Protein AF-A0A251YBD2-F1 (afdb_monomer_lite)

Secondary structure (DSSP, 8-state):
---------------------------------S----S--SSPPPBTTEEEETTEEEE-STTS---EEEEEE-SSTTSPPEEEEEEEEE-TTSSEEEEEEESSHHHHHHHHHHTHHHHHHHHTTSBP-TTSPPPHHHHHHTS-----------

Organism: NCBI:txid28447

Foldseek 3Di:
DPPDPDDDDDDDDDDDDDDDDDDPPDPVPPPPPVPPLVPPPPPDDDDQQFPDASSKTFGHDDLDDTLWIWHWDDPDPPGQIKIWTFAAAADPVRHTHTDDIGRDPVVNNVVSVVCRVVSVVVNVVHHHDPSDDPRVVVVVVPPPPPDPDDDDDD

pLDDT: mean 70.45, std 26.01, range [27.22, 97.88]

Sequence (154 aa):
MRARTLGSTRPGVDAGAGSGSDDPEGTRMWSKQSGDATGAISPVPEHPHAHPVRGAWLVRVGDGPALGWVLRHRDDLAAPFTFEVYACGLGSDGLRVWVQRRESLNAAVAWVMQHDAELLAFGRRLRTDPAQPADRADADAAAPEAGDGGVGPG

Structure (mmCIF, N/CA/C/O backbone):
data_AF-A0A251YBD2-F1
#
_entry.id   AF-A0A251YBD2-F1
#
loop_
_atom_site.group_PDB
_atom_site.id
_atom_site.type_symbol
_atom_site.label_atom_id
_atom_site.label_alt_id
_atom_site.label_comp_id
_atom_site.label_asym_id
_atom_site.label_entity_id
_atom_site.label_seq_id
_atom_site.pdbx_PDB_ins_code
_atom_site.Cartn_x
_atom_site.Cartn_y
_atom_site.Cartn_z
_atom_site.occupancy
_atom_site.B_iso_or_equiv
_atom_site.auth_seq_id
_atom_site.auth_comp_id
_atom_site.auth_asym_id
_atom_site.auth_atom_id
_atom_site.pdbx_PDB_model_num
ATOM 1 N N . MET A 1 1 ? -4.698 15.035 -1.505 1.00 41.19 1 MET A N 1
ATOM 2 C CA . MET A 1 1 ? -5.126 13.838 -2.272 1.00 41.19 1 MET A CA 1
ATOM 3 C C . MET A 1 1 ? -6.436 14.023 -3.043 1.00 41.19 1 MET A C 1
ATOM 5 O O . MET A 1 1 ? -7.480 14.208 -2.429 1.00 41.19 1 MET A O 1
ATOM 9 N N . ARG A 1 2 ? -6.432 13.899 -4.380 1.00 28.03 2 ARG A N 1
ATOM 10 C CA . ARG A 1 2 ? -7.647 13.505 -5.118 1.00 28.03 2 ARG A CA 1
ATOM 11 C C . ARG A 1 2 ? -7.580 11.998 -5.330 1.00 28.03 2 ARG A C 1
ATOM 13 O O . ARG A 1 2 ? -6.858 11.550 -6.215 1.00 28.03 2 ARG A O 1
ATOM 20 N N . ALA A 1 3 ? -8.312 11.235 -4.517 1.00 34.88 3 ALA A N 1
ATOM 21 C CA . ALA A 1 3 ? -8.639 9.860 -4.870 1.00 34.88 3 ALA A CA 1
ATOM 22 C C . ALA A 1 3 ? -9.404 9.933 -6.192 1.00 34.88 3 ALA A C 1
ATOM 24 O O . ALA A 1 3 ? -10.490 10.509 -6.274 1.00 34.88 3 ALA A O 1
ATOM 25 N N . ARG A 1 4 ? -8.773 9.475 -7.267 1.00 30.56 4 ARG A N 1
ATOM 26 C CA . ARG A 1 4 ? -9.418 9.456 -8.566 1.00 30.56 4 ARG A CA 1
ATOM 27 C C . ARG A 1 4 ? -10.404 8.288 -8.570 1.00 30.56 4 ARG A C 1
ATOM 29 O O . ARG A 1 4 ? -10.007 7.154 -8.804 1.00 30.56 4 ARG A O 1
ATOM 36 N N . THR A 1 5 ? -11.692 8.575 -8.407 1.00 40.25 5 THR A N 1
ATOM 37 C CA . THR A 1 5 ? -12.738 7.786 -9.071 1.00 40.25 5 THR A CA 1
ATOM 38 C C . THR A 1 5 ? -12.652 8.143 -10.557 1.00 40.25 5 THR A C 1
ATOM 40 O O . THR A 1 5 ? -13.330 9.046 -11.039 1.00 40.25 5 THR A O 1
ATOM 43 N N . LEU A 1 6 ? -11.686 7.568 -11.275 1.00 35.50 6 LEU A N 1
ATOM 44 C CA . LEU A 1 6 ? -11.485 7.889 -12.687 1.00 35.50 6 LEU A CA 1
ATOM 45 C C . LEU A 1 6 ? -12.492 7.144 -13.542 1.00 35.50 6 LEU A C 1
ATOM 47 O O . LEU A 1 6 ? -12.254 6.025 -13.991 1.00 35.50 6 LEU A O 1
ATOM 51 N N . GLY A 1 7 ? -13.582 7.852 -13.822 1.00 27.92 7 GLY A N 1
ATOM 52 C CA . GLY A 1 7 ? -14.220 7.786 -15.122 1.00 27.92 7 GLY A CA 1
ATOM 53 C C . GLY A 1 7 ? -13.167 7.888 -16.227 1.00 27.92 7 GLY A C 1
ATOM 54 O O . GLY A 1 7 ? -12.277 8.740 -16.215 1.00 27.92 7 GLY A O 1
ATOM 55 N N . SER A 1 8 ? -13.274 6.925 -17.126 1.00 43.66 8 SER A N 1
ATOM 56 C CA . SER A 1 8 ? -12.452 6.666 -18.293 1.00 43.66 8 SER A CA 1
ATOM 57 C C . SER A 1 8 ? -12.191 7.913 -19.141 1.00 43.66 8 SER A C 1
ATOM 59 O O . SER A 1 8 ? -13.128 8.517 -19.653 1.00 43.66 8 SER A O 1
ATOM 61 N N . THR A 1 9 ? -10.922 8.262 -19.359 1.00 32.62 9 THR A N 1
ATOM 62 C CA . THR A 1 9 ? -10.465 8.776 -20.662 1.00 32.62 9 THR A CA 1
ATOM 63 C C . THR A 1 9 ? -8.955 8.560 -20.776 1.00 32.62 9 THR A C 1
ATOM 65 O O . THR A 1 9 ? -8.160 9.252 -20.140 1.00 32.62 9 THR A O 1
ATOM 68 N N . ARG A 1 10 ? -8.549 7.557 -21.561 1.00 36.50 10 ARG A N 1
ATOM 69 C CA . ARG A 1 10 ? -7.190 7.461 -22.109 1.00 36.50 10 ARG A CA 1
ATOM 70 C C . ARG A 1 10 ? -7.196 8.120 -23.495 1.00 36.50 10 ARG A C 1
ATOM 72 O O . ARG A 1 10 ? -8.171 7.930 -24.219 1.00 36.50 10 ARG A O 1
ATOM 79 N N . PRO A 1 11 ? -6.159 8.881 -23.870 1.00 32.50 11 PRO A N 1
ATOM 80 C CA . PRO A 1 11 ? -6.059 9.445 -25.205 1.00 32.50 11 PRO A CA 1
ATOM 81 C C . PRO A 1 11 ? -5.597 8.389 -26.216 1.00 32.50 11 PRO A C 1
ATOM 83 O O . PRO A 1 11 ? -4.652 7.649 -25.952 1.00 32.50 11 PRO A O 1
ATOM 86 N N . GLY A 1 12 ? -6.265 8.389 -27.370 1.00 34.16 12 GLY A N 1
ATOM 87 C CA . GLY A 1 12 ? -5.674 8.119 -28.680 1.00 34.16 12 GLY A CA 1
ATOM 88 C C . GLY A 1 12 ? -5.090 6.731 -28.906 1.00 34.16 12 GLY A C 1
ATOM 89 O O . GLY A 1 12 ? -3.880 6.543 -28.848 1.00 34.16 12 GLY A O 1
ATOM 90 N N . VAL A 1 13 ? -5.944 5.796 -29.302 1.00 37.22 13 VAL A N 1
ATOM 91 C CA . VAL A 1 13 ? -5.572 4.813 -30.321 1.00 37.22 13 VAL A CA 1
ATOM 92 C C . VAL A 1 13 ? -6.702 4.812 -31.338 1.00 37.22 13 VAL A C 1
ATOM 94 O O . VAL A 1 13 ? -7.802 4.337 -31.062 1.00 37.22 13 VAL A O 1
ATOM 97 N N . ASP A 1 14 ? -6.441 5.448 -32.478 1.00 33.75 14 ASP A N 1
ATOM 98 C CA . ASP A 1 14 ? -7.265 5.342 -33.672 1.00 33.75 14 ASP A CA 1
ATOM 99 C C . ASP A 1 14 ? -7.481 3.862 -33.998 1.00 33.75 14 ASP A C 1
ATOM 101 O O . ASP A 1 14 ? -6.536 3.122 -34.274 1.00 33.75 14 ASP A O 1
ATOM 105 N N . ALA A 1 15 ? -8.739 3.433 -33.958 1.00 32.38 15 ALA A N 1
ATOM 106 C CA . ALA A 1 15 ? -9.175 2.172 -34.522 1.00 32.38 15 ALA A CA 1
ATOM 107 C C . ALA A 1 15 ? -10.222 2.484 -35.586 1.00 32.38 15 ALA A C 1
ATOM 109 O O . ALA A 1 15 ? -11.257 3.099 -35.319 1.00 32.38 15 ALA A O 1
ATOM 110 N N . GLY A 1 16 ? -9.886 2.084 -36.810 1.00 27.22 16 GLY A N 1
ATOM 111 C CA . GLY A 1 16 ? -10.754 2.142 -37.966 1.00 27.22 16 GLY A CA 1
ATOM 112 C C . GLY A 1 16 ? -12.063 1.379 -37.769 1.00 27.22 16 GLY A C 1
ATOM 113 O O . GLY A 1 16 ? -12.226 0.546 -36.880 1.00 27.22 16 GLY A O 1
ATOM 114 N N . ALA A 1 17 ? -12.988 1.731 -38.652 1.00 33.47 17 ALA A N 1
ATOM 115 C CA . ALA A 1 17 ? -14.368 1.297 -38.729 1.00 33.47 17 ALA A CA 1
ATOM 116 C C . ALA A 1 17 ? -14.595 -0.220 -38.607 1.00 33.47 17 ALA A C 1
ATOM 118 O O . ALA A 1 17 ? -13.892 -1.028 -39.210 1.00 33.47 17 ALA A O 1
ATOM 119 N N . GLY A 1 18 ? -15.688 -0.572 -37.929 1.00 29.05 18 GLY A N 1
ATOM 120 C CA . GLY A 1 18 ? -16.286 -1.903 -37.958 1.00 29.05 18 GLY A CA 1
ATOM 121 C C . GLY A 1 18 ? -17.524 -1.969 -37.068 1.00 29.05 18 GLY A C 1
ATOM 122 O O . GLY A 1 18 ? -17.410 -2.191 -35.870 1.00 29.05 18 GLY A O 1
ATOM 123 N N . SER A 1 19 ? -18.696 -1.722 -37.657 1.00 36.34 19 SER A N 1
ATOM 124 C CA . SER A 1 19 ? -20.016 -1.913 -37.035 1.00 36.34 19 SER A CA 1
ATOM 125 C C . SER A 1 19 ? -20.335 -3.399 -36.838 1.00 36.34 19 SER A C 1
ATOM 127 O O . SER A 1 19 ? -19.998 -4.206 -37.702 1.00 36.34 19 SER A O 1
ATOM 129 N N . GLY A 1 20 ? -21.070 -3.743 -35.778 1.00 27.67 20 GLY A N 1
ATOM 130 C CA . GLY A 1 20 ? -21.693 -5.061 -35.619 1.00 27.67 20 GLY A CA 1
ATOM 131 C C . GLY A 1 20 ? -22.324 -5.249 -34.240 1.00 27.67 20 GLY A C 1
ATOM 132 O O . GLY A 1 20 ? -21.620 -5.195 -33.243 1.00 27.67 20 GLY A O 1
ATOM 133 N N . SER A 1 21 ? -23.645 -5.404 -34.220 1.00 30.98 21 SER A N 1
ATOM 134 C CA . SER A 1 21 ? -24.574 -5.355 -33.085 1.00 30.98 21 SER A CA 1
ATOM 135 C C . SER A 1 21 ? -24.565 -6.550 -32.111 1.00 30.98 21 SER A C 1
ATOM 137 O O . SER A 1 21 ? -24.059 -7.616 -32.442 1.00 30.98 21 SER A O 1
ATOM 139 N N . ASP A 1 22 ? -25.277 -6.327 -30.992 1.00 31.45 22 ASP A N 1
ATOM 140 C CA . ASP A 1 22 ? -26.040 -7.273 -30.146 1.00 31.45 22 ASP A CA 1
ATOM 141 C C . ASP A 1 22 ? -25.297 -8.300 -29.268 1.00 31.45 22 ASP A C 1
ATOM 143 O O . ASP A 1 22 ? -24.846 -9.328 -29.756 1.00 31.45 22 ASP A O 1
ATOM 147 N N . ASP A 1 23 ? -25.209 -8.004 -27.957 1.00 34.06 23 ASP A N 1
ATOM 148 C CA . ASP A 1 23 ? -25.813 -8.768 -26.833 1.00 34.06 23 ASP A CA 1
ATOM 149 C C . ASP A 1 23 ? -25.379 -8.134 -25.479 1.00 34.06 23 ASP A C 1
ATOM 151 O O . ASP A 1 23 ? -24.175 -8.046 -25.216 1.00 34.06 23 ASP A O 1
ATOM 155 N N . PRO A 1 24 ? -26.270 -7.672 -24.572 1.00 35.53 24 PRO A N 1
ATOM 156 C CA . PRO A 1 24 ? -25.893 -7.317 -23.203 1.00 35.53 24 PRO A CA 1
ATOM 157 C C . PRO A 1 24 ? -25.913 -8.561 -22.298 1.00 35.53 24 PRO A C 1
ATOM 159 O O . PRO A 1 24 ? -26.509 -8.557 -21.218 1.00 35.53 24 PRO A O 1
ATOM 162 N N . GLU A 1 25 ? -25.262 -9.641 -22.728 1.00 30.34 25 GLU A N 1
ATOM 163 C CA . GLU A 1 25 ? -25.033 -10.801 -21.880 1.00 30.34 25 GLU A CA 1
ATOM 164 C C . GLU A 1 25 ? -23.875 -10.489 -20.929 1.00 30.34 25 GLU A C 1
ATOM 166 O O . GLU A 1 25 ? -22.736 -10.274 -21.341 1.00 30.34 25 GLU A O 1
ATOM 171 N N . GLY A 1 26 ? -24.212 -10.416 -19.639 1.00 34.31 26 GLY A N 1
ATOM 172 C CA . GLY A 1 26 ? -23.326 -10.637 -18.504 1.00 34.31 26 GLY A CA 1
ATOM 173 C C . GLY A 1 26 ? -21.845 -10.402 -18.771 1.00 34.31 26 GLY A C 1
ATOM 174 O O . GLY A 1 26 ? -21.073 -11.362 -18.806 1.00 34.31 26 GLY A O 1
ATOM 175 N N . THR A 1 27 ? -21.426 -9.129 -18.859 1.00 35.06 27 THR A N 1
ATOM 176 C CA . THR A 1 27 ? -20.034 -8.772 -18.573 1.00 35.06 27 THR A CA 1
ATOM 177 C C . THR A 1 27 ? -19.776 -9.326 -17.194 1.00 35.06 27 THR A C 1
ATOM 179 O O . THR A 1 27 ? -20.240 -8.775 -16.195 1.00 35.06 27 THR A O 1
ATOM 182 N N . ARG A 1 28 ? -19.108 -10.478 -17.194 1.00 36.12 28 ARG A N 1
ATOM 183 C CA . ARG A 1 28 ? -18.552 -11.220 -16.081 1.00 36.12 28 ARG A CA 1
ATOM 184 C C . ARG A 1 28 ? -17.678 -10.213 -15.358 1.00 36.12 28 ARG A C 1
ATOM 186 O O . ARG A 1 28 ? -16.496 -10.069 -15.663 1.00 36.12 28 ARG A O 1
ATOM 193 N N . MET A 1 29 ? -18.339 -9.407 -14.521 1.00 30.06 29 MET A N 1
ATOM 194 C CA . MET A 1 29 ? -17.753 -8.336 -13.745 1.00 30.06 29 MET A CA 1
ATOM 195 C C . MET A 1 29 ? -16.618 -9.017 -13.051 1.00 30.06 29 MET A C 1
ATOM 197 O O . MET A 1 29 ? -16.826 -10.011 -12.352 1.00 30.06 29 MET A O 1
ATOM 201 N N . TRP A 1 30 ? -15.423 -8.577 -13.408 1.00 32.44 30 TRP A N 1
ATOM 202 C CA . TRP A 1 30 ? -14.216 -9.227 -13.005 1.00 32.44 30 TRP A CA 1
ATOM 203 C C . TRP A 1 30 ? -14.123 -9.044 -11.475 1.00 32.44 30 TRP A C 1
ATOM 205 O O . TRP A 1 30 ? -13.524 -8.105 -10.961 1.00 32.44 30 TRP A O 1
ATOM 215 N N . SER A 1 31 ? -14.743 -9.971 -10.746 1.00 40.09 31 SER A N 1
ATOM 216 C CA . SER A 1 31 ? -14.315 -10.481 -9.459 1.00 40.09 31 SER A CA 1
ATOM 217 C C . SER A 1 31 ? -12.965 -11.156 -9.703 1.00 40.09 31 SER A C 1
ATOM 219 O O . SER A 1 31 ? -12.869 -12.361 -9.889 1.00 40.09 31 SER A O 1
ATOM 221 N N . LYS A 1 32 ? -11.896 -10.357 -9.769 1.00 38.16 32 LYS A N 1
ATOM 222 C CA . LYS A 1 32 ? -10.528 -10.754 -9.390 1.00 38.16 32 LYS A CA 1
ATOM 223 C C . LYS A 1 32 ? -10.639 -10.312 -7.945 1.00 38.16 32 LYS A C 1
ATOM 225 O O . LYS A 1 32 ? -10.349 -9.171 -7.625 1.00 38.16 32 LYS A O 1
ATOM 230 N N . GLN A 1 33 ? -11.290 -11.088 -7.078 1.00 33.78 33 GLN A N 1
ATOM 231 C CA . GLN A 1 33 ? -10.575 -12.177 -6.423 1.00 33.78 33 GLN A CA 1
ATOM 232 C C . GLN A 1 33 ? -9.144 -11.695 -6.269 1.00 33.78 33 GLN A C 1
ATOM 234 O O . GLN A 1 33 ? -8.359 -11.879 -7.195 1.00 33.78 33 GLN A O 1
ATOM 239 N N . SER A 1 34 ? -8.928 -10.903 -5.212 1.00 41.16 34 SER A N 1
ATOM 240 C CA . SER A 1 34 ? -7.640 -10.446 -4.703 1.00 41.16 34 SER A CA 1
ATOM 241 C C . SER A 1 34 ? -6.591 -11.454 -5.136 1.00 41.16 34 SER A C 1
ATOM 243 O O . SER A 1 34 ? -6.547 -12.550 -4.583 1.00 41.16 34 SER A O 1
ATOM 245 N N . GLY A 1 35 ? -5.936 -11.161 -6.262 1.00 35.88 35 GLY A N 1
ATOM 246 C CA . GLY A 1 35 ? -5.306 -12.184 -7.080 1.00 35.88 35 GLY A CA 1
ATOM 247 C C . GLY A 1 35 ? -4.129 -12.726 -6.315 1.00 35.88 35 GLY A C 1
ATOM 248 O O . GLY A 1 35 ? -3.095 -12.077 -6.287 1.00 35.88 35 GLY A O 1
ATOM 249 N N . ASP A 1 36 ? -4.355 -13.850 -5.645 1.00 40.28 36 ASP A N 1
ATOM 250 C CA . ASP A 1 36 ? -3.379 -14.835 -5.224 1.00 40.28 36 ASP A CA 1
ATOM 251 C C . ASP A 1 36 ? -1.974 -14.246 -5.005 1.00 40.28 36 ASP A C 1
ATOM 253 O O . ASP A 1 36 ? -1.037 -14.475 -5.769 1.00 40.28 36 ASP A O 1
ATOM 257 N N . ALA A 1 37 ? -1.801 -13.485 -3.920 1.00 42.97 37 ALA A N 1
ATOM 258 C CA . ALA A 1 37 ? -0.476 -13.114 -3.420 1.00 42.97 37 ALA A CA 1
ATOM 259 C C . ALA A 1 37 ? 0.251 -14.335 -2.800 1.00 42.97 37 ALA A C 1
ATOM 261 O O . ALA A 1 37 ? 1.032 -14.197 -1.864 1.00 42.97 37 ALA A O 1
ATOM 262 N N . THR A 1 38 ? 0.009 -15.543 -3.327 1.00 40.91 38 THR A N 1
ATOM 263 C CA . THR A 1 38 ? 0.692 -16.803 -2.984 1.00 40.91 38 THR A CA 1
ATOM 264 C C . THR A 1 38 ? 2.018 -16.936 -3.742 1.00 40.91 38 THR A C 1
ATOM 266 O O . THR A 1 38 ? 2.648 -17.988 -3.776 1.00 40.91 38 THR A O 1
ATOM 269 N N . GLY A 1 39 ? 2.506 -15.856 -4.350 1.00 44.56 39 GLY A N 1
ATOM 270 C CA . GLY A 1 39 ? 3.901 -15.769 -4.747 1.00 44.56 39 GLY A CA 1
ATOM 271 C C . GLY A 1 39 ? 4.738 -15.446 -3.521 1.00 44.56 39 GLY A C 1
ATOM 272 O O . GLY A 1 39 ? 4.854 -14.273 -3.170 1.00 44.56 39 GLY A O 1
ATOM 273 N N . ALA A 1 40 ? 5.322 -16.460 -2.876 1.00 50.06 40 ALA A N 1
ATOM 274 C CA . ALA A 1 40 ? 6.376 -16.259 -1.886 1.00 50.06 40 ALA A CA 1
ATOM 275 C C . ALA A 1 40 ? 7.364 -15.213 -2.425 1.00 50.06 40 ALA A C 1
ATOM 277 O O . ALA A 1 40 ? 7.993 -15.402 -3.470 1.00 50.06 40 ALA A O 1
ATOM 278 N N . ILE A 1 41 ? 7.440 -14.060 -1.761 1.00 53.97 41 ILE A N 1
ATOM 279 C CA . ILE A 1 41 ? 8.345 -12.999 -2.173 1.00 53.97 41 ILE A CA 1
ATOM 280 C C . ILE A 1 41 ? 9.741 -13.470 -1.760 1.00 53.97 41 ILE A C 1
ATOM 282 O O . ILE A 1 41 ? 10.128 -13.307 -0.613 1.00 53.97 41 ILE A O 1
ATOM 286 N N . SER A 1 42 ? 10.489 -14.124 -2.643 1.00 52.69 42 SER A N 1
ATOM 287 C CA . SER A 1 42 ? 11.861 -14.543 -2.339 1.00 52.69 42 SER A CA 1
ATOM 288 C C . SER A 1 42 ? 12.848 -14.041 -3.400 1.00 52.69 42 SER A C 1
ATOM 290 O O . SER A 1 42 ? 12.593 -14.243 -4.590 1.00 52.69 42 SER A O 1
ATOM 292 N N . PRO A 1 43 ? 13.961 -13.395 -2.987 1.00 63.12 43 PRO A N 1
ATOM 293 C CA . PRO A 1 43 ? 14.215 -12.876 -1.632 1.00 63.12 43 PRO A CA 1
ATOM 294 C C . PRO A 1 43 ? 13.274 -11.700 -1.290 1.00 63.12 43 PRO A C 1
ATOM 296 O O . PRO A 1 43 ? 12.968 -10.880 -2.157 1.00 63.12 43 PRO A O 1
ATOM 299 N N . VAL A 1 44 ? 12.794 -11.635 -0.039 1.00 61.78 44 VAL A N 1
ATOM 300 C CA . VAL A 1 44 ? 12.031 -10.485 0.484 1.00 61.78 44 VAL A CA 1
ATOM 301 C C . VAL A 1 44 ? 13.009 -9.314 0.594 1.00 61.78 44 VAL A C 1
ATOM 303 O O . VAL A 1 44 ? 13.987 -9.438 1.327 1.00 61.78 44 VAL A O 1
ATOM 306 N N . PRO A 1 45 ? 12.797 -8.179 -0.090 1.00 70.50 45 PRO A N 1
ATOM 307 C CA . PRO A 1 45 ? 13.586 -6.990 0.185 1.00 70.50 45 PRO A CA 1
ATOM 308 C C . PRO A 1 45 ? 13.291 -6.498 1.608 1.00 70.50 45 PRO A C 1
ATOM 310 O O . PRO A 1 45 ? 12.130 -6.267 1.960 1.00 70.50 45 PRO A O 1
ATOM 313 N N . GLU A 1 46 ? 14.337 -6.363 2.419 1.00 77.06 46 GLU A N 1
ATOM 314 C CA . GLU A 1 46 ? 14.255 -5.807 3.769 1.00 77.06 46 GLU A CA 1
ATOM 315 C C . GLU A 1 46 ? 14.271 -4.275 3.707 1.00 77.06 46 GLU A C 1
ATOM 317 O O . GLU A 1 46 ? 15.032 -3.673 2.947 1.00 77.06 46 GLU A O 1
ATOM 322 N N . HIS A 1 47 ? 13.414 -3.627 4.497 1.00 83.69 47 HIS A N 1
ATOM 323 C CA . HIS A 1 47 ? 13.369 -2.172 4.605 1.00 83.69 47 HIS A CA 1
ATOM 324 C C . HIS A 1 47 ? 12.932 -1.773 6.025 1.00 83.69 47 HIS A C 1
ATOM 326 O O . HIS A 1 47 ? 11.948 -2.326 6.516 1.00 83.69 47 HIS A O 1
ATOM 332 N N . PRO A 1 48 ? 13.577 -0.786 6.681 1.00 89.25 48 PRO A N 1
ATOM 333 C CA . PRO A 1 48 ? 13.334 -0.457 8.095 1.00 89.25 48 PRO A CA 1
ATOM 334 C C . PRO A 1 48 ? 11.885 -0.058 8.418 1.00 89.25 48 PRO A C 1
ATOM 336 O O . PRO A 1 48 ? 11.434 -0.200 9.550 1.00 89.25 48 PRO A O 1
ATOM 339 N N . HIS A 1 49 ? 11.152 0.445 7.425 1.00 93.69 49 HIS A N 1
ATOM 340 C CA . HIS A 1 49 ? 9.743 0.829 7.565 1.00 93.69 49 HIS A CA 1
ATOM 341 C C . HIS A 1 49 ? 8.755 -0.120 6.885 1.00 93.69 49 HIS A C 1
ATOM 343 O O . HIS A 1 49 ? 7.562 0.147 6.946 1.00 93.69 49 HIS A O 1
ATOM 349 N N . ALA A 1 50 ? 9.208 -1.173 6.198 1.00 94.12 50 ALA A N 1
ATOM 350 C CA . ALA A 1 50 ? 8.325 -2.068 5.450 1.00 94.12 50 ALA A CA 1
ATOM 351 C C . ALA A 1 50 ? 8.390 -3.477 6.044 1.00 94.12 50 ALA A C 1
ATOM 353 O O . ALA A 1 50 ? 9.328 -4.234 5.804 1.00 94.12 50 ALA A O 1
ATOM 354 N N . HIS A 1 51 ? 7.365 -3.823 6.815 1.00 91.62 51 HIS A N 1
ATOM 355 C CA . HIS A 1 51 ? 7.297 -5.062 7.580 1.00 91.62 51 HIS A CA 1
ATOM 356 C C . HIS A 1 51 ? 6.594 -6.138 6.751 1.00 91.62 51 HIS A C 1
ATOM 358 O O . HIS A 1 51 ? 5.431 -5.941 6.387 1.00 91.62 51 HIS A O 1
ATOM 364 N N . PRO A 1 52 ? 7.248 -7.260 6.409 1.00 89.62 52 PRO A N 1
ATOM 365 C CA . PRO A 1 52 ? 6.627 -8.296 5.597 1.00 89.62 52 PRO A CA 1
ATOM 366 C C . PRO A 1 52 ? 5.484 -8.986 6.355 1.00 89.62 52 PRO A C 1
ATOM 368 O O . PRO A 1 52 ? 5.661 -9.509 7.452 1.00 89.62 52 PRO A O 1
ATOM 371 N N . VAL A 1 53 ? 4.301 -9.020 5.744 1.00 88.06 53 VAL A N 1
ATOM 372 C CA . VAL A 1 53 ? 3.085 -9.646 6.274 1.00 88.06 53 VAL A CA 1
ATOM 373 C C . VAL A 1 53 ? 2.404 -10.407 5.137 1.00 88.06 53 VAL A C 1
ATOM 375 O O . VAL A 1 53 ? 1.846 -9.802 4.225 1.00 88.06 53 VAL A O 1
ATOM 378 N N . ARG A 1 54 ? 2.451 -11.747 5.190 1.00 82.44 54 ARG A N 1
ATOM 379 C CA . ARG A 1 54 ? 1.730 -12.667 4.281 1.00 82.44 54 ARG A CA 1
ATOM 380 C C . ARG A 1 54 ? 1.808 -12.283 2.786 1.00 82.44 54 ARG A C 1
ATOM 382 O O . ARG A 1 54 ? 0.783 -12.164 2.128 1.00 82.44 54 ARG A O 1
ATOM 389 N N . GLY A 1 55 ? 3.012 -12.073 2.248 1.00 84.69 55 GLY A N 1
ATOM 390 C CA . GLY A 1 55 ? 3.184 -11.766 0.816 1.00 84.69 55 GLY A CA 1
ATOM 391 C C . GLY A 1 55 ? 2.995 -10.289 0.434 1.00 84.69 55 GLY A C 1
ATOM 392 O O . GLY A 1 55 ? 2.992 -9.957 -0.748 1.00 84.69 55 GLY A O 1
ATOM 393 N N . ALA A 1 56 ? 2.876 -9.394 1.415 1.00 90.25 56 ALA A N 1
ATOM 394 C CA . ALA A 1 56 ? 2.870 -7.942 1.243 1.00 90.25 56 ALA A CA 1
ATOM 395 C C . ALA A 1 56 ? 3.793 -7.277 2.275 1.00 90.25 56 ALA A C 1
ATOM 397 O O . ALA A 1 56 ? 4.311 -7.948 3.168 1.00 90.25 56 ALA A O 1
ATOM 398 N N . TRP A 1 57 ? 3.965 -5.958 2.189 1.00 94.19 57 TRP A N 1
ATOM 399 C CA . TRP A 1 57 ? 4.591 -5.164 3.248 1.00 94.19 57 TRP A CA 1
ATOM 400 C C . TRP A 1 57 ? 3.579 -4.224 3.886 1.00 94.19 57 TRP A C 1
ATOM 402 O O . TRP A 1 57 ? 2.882 -3.491 3.187 1.00 94.19 57 TRP A O 1
ATOM 412 N N . LEU A 1 58 ? 3.538 -4.212 5.212 1.00 94.25 58 LEU A N 1
ATOM 413 C CA . LEU A 1 58 ? 2.884 -3.172 5.991 1.00 94.25 58 LEU A CA 1
ATOM 414 C C . LEU A 1 58 ? 3.897 -2.060 6.264 1.00 94.25 58 LEU A C 1
ATOM 416 O O . LEU A 1 58 ? 4.958 -2.318 6.833 1.00 94.25 58 LEU A O 1
ATOM 420 N N . VAL A 1 59 ? 3.584 -0.829 5.874 1.00 95.56 59 VAL A N 1
ATOM 421 C CA . VAL A 1 59 ? 4.467 0.316 6.105 1.00 95.56 59 VAL A CA 1
ATOM 422 C C . VAL A 1 59 ? 4.155 0.953 7.455 1.00 95.56 59 VAL A C 1
ATOM 424 O O . VAL A 1 59 ? 3.020 1.360 7.703 1.00 95.56 59 VAL A O 1
ATOM 427 N N . ARG A 1 60 ? 5.165 1.037 8.325 1.00 94.44 60 ARG A N 1
ATOM 428 C CA . ARG A 1 60 ? 5.070 1.583 9.687 1.00 94.44 60 ARG A CA 1
ATOM 429 C C . ARG A 1 60 ? 6.416 2.155 10.135 1.00 94.44 60 ARG A C 1
ATOM 431 O O . ARG A 1 60 ? 7.464 1.567 9.862 1.00 94.44 60 ARG A O 1
ATOM 438 N N . VAL A 1 61 ? 6.382 3.263 10.873 1.00 90.62 61 VAL A N 1
ATOM 439 C CA . VAL A 1 61 ? 7.564 3.883 11.493 1.00 90.62 61 VAL A CA 1
ATOM 440 C C . VAL A 1 61 ? 7.598 3.544 12.977 1.00 90.62 61 VAL A C 1
ATOM 442 O O . VAL A 1 61 ? 6.692 3.938 13.709 1.00 90.62 61 VAL A O 1
ATOM 445 N N . GLY A 1 62 ? 8.642 2.834 13.416 1.00 87.69 62 GLY A N 1
ATOM 446 C CA . GLY A 1 62 ? 8.739 2.353 14.798 1.00 87.69 62 GLY A CA 1
ATOM 447 C C . GLY A 1 62 ? 7.464 1.617 15.219 1.00 87.69 62 GLY A C 1
ATOM 448 O O . GLY A 1 62 ? 6.916 0.833 14.442 1.00 87.69 62 GLY A O 1
ATOM 449 N N . ASP A 1 63 ? 6.960 1.951 16.405 1.00 84.31 63 ASP A N 1
ATOM 450 C CA . ASP A 1 63 ? 5.703 1.423 16.954 1.00 84.31 63 ASP A CA 1
ATOM 451 C C . ASP A 1 63 ? 4.466 2.278 16.610 1.00 84.31 63 ASP A C 1
ATOM 453 O O . ASP A 1 63 ? 3.380 2.050 17.143 1.00 84.31 63 ASP A O 1
ATOM 457 N N . GLY A 1 64 ? 4.605 3.265 15.714 1.00 88.25 64 GLY A N 1
ATOM 458 C CA . GLY A 1 64 ? 3.510 4.137 15.277 1.00 88.25 64 GLY A CA 1
ATOM 459 C C . GLY A 1 64 ? 2.418 3.401 14.490 1.00 88.25 64 GLY A C 1
ATOM 460 O O . GLY A 1 64 ? 2.552 2.207 14.228 1.00 88.25 64 GLY A O 1
ATOM 461 N N . PRO A 1 65 ? 1.332 4.080 14.083 1.00 91.06 65 PRO A N 1
ATOM 462 C CA . PRO A 1 65 ? 0.247 3.446 13.339 1.00 91.06 65 PRO A CA 1
ATOM 463 C C . PRO A 1 65 ? 0.700 2.958 11.960 1.00 91.06 65 PRO A C 1
ATOM 465 O O . PRO A 1 65 ? 1.628 3.502 11.353 1.00 91.06 65 PRO A O 1
ATOM 468 N N . ALA A 1 66 ? 0.011 1.949 11.431 1.00 93.31 66 ALA A N 1
ATOM 469 C CA . ALA A 1 66 ? 0.204 1.545 10.042 1.00 93.31 66 ALA A CA 1
ATOM 470 C C . ALA A 1 66 ? -0.182 2.677 9.071 1.00 93.31 66 ALA A C 1
ATOM 472 O O . ALA A 1 66 ? -1.287 3.219 9.130 1.00 93.31 66 ALA A O 1
ATOM 473 N N . LEU A 1 67 ? 0.715 2.990 8.135 1.00 95.38 67 LEU A N 1
ATOM 474 C CA . LEU A 1 67 ? 0.540 4.071 7.159 1.00 95.38 67 LEU A CA 1
ATOM 475 C C . LEU A 1 67 ? -0.035 3.581 5.825 1.00 95.38 67 LEU A C 1
ATOM 477 O O . LEU A 1 67 ? -0.684 4.337 5.107 1.00 95.38 67 LEU A O 1
ATOM 481 N N . GLY A 1 68 ? 0.198 2.317 5.479 1.00 94.94 68 GLY A N 1
ATOM 482 C CA . GLY A 1 68 ? -0.329 1.717 4.260 1.00 94.94 68 GLY A CA 1
ATOM 483 C C . GLY A 1 68 ? 0.250 0.337 3.992 1.00 94.94 68 GLY A C 1
ATOM 484 O O . GLY A 1 68 ? 1.106 -0.159 4.725 1.00 94.94 68 GLY A O 1
ATOM 485 N N . TRP A 1 69 ? -0.198 -0.265 2.900 1.00 95.56 69 TRP A N 1
ATOM 486 C CA . TRP A 1 69 ? 0.304 -1.537 2.397 1.00 95.56 69 TRP A CA 1
ATOM 487 C C . TRP A 1 69 ? 1.057 -1.338 1.093 1.00 95.56 69 TRP A C 1
ATOM 489 O O . TRP A 1 69 ? 0.655 -0.522 0.269 1.00 95.56 69 TRP A O 1
ATOM 499 N N . VAL A 1 70 ? 2.100 -2.133 0.872 1.00 96.00 70 VAL A N 1
ATOM 500 C CA . VAL A 1 70 ? 2.764 -2.260 -0.424 1.00 96.00 70 VAL A CA 1
ATOM 501 C C . VAL A 1 70 ? 2.653 -3.698 -0.900 1.00 96.00 70 VAL A C 1
ATOM 503 O O . VAL A 1 70 ? 3.021 -4.628 -0.183 1.00 96.00 70 VAL A O 1
ATOM 506 N N . LEU A 1 7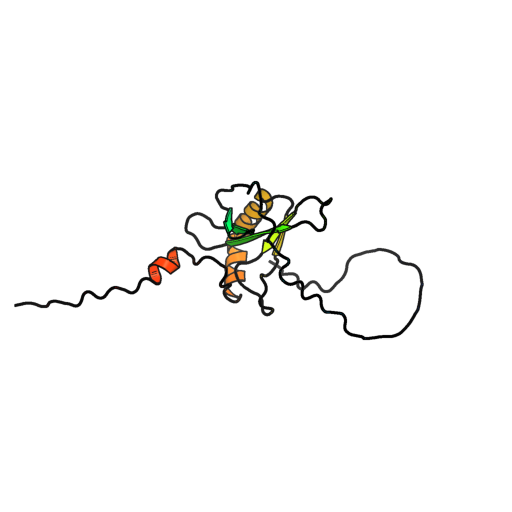1 ? 2.147 -3.886 -2.113 1.00 93.81 71 LEU A N 1
ATOM 507 C CA . LEU A 1 71 ? 2.072 -5.184 -2.774 1.00 93.81 71 LEU A CA 1
ATOM 508 C C . LEU A 1 71 ? 2.982 -5.178 -3.998 1.00 93.81 71 LEU A C 1
ATOM 510 O O . LEU A 1 71 ? 3.033 -4.208 -4.755 1.00 93.81 71 LEU A O 1
ATOM 514 N N . ARG A 1 72 ? 3.705 -6.279 -4.198 1.00 92.38 72 ARG A N 1
ATOM 515 C CA . ARG A 1 72 ? 4.475 -6.509 -5.420 1.00 92.38 72 ARG A CA 1
ATOM 516 C C . ARG A 1 72 ? 3.520 -6.971 -6.516 1.00 92.38 72 ARG A C 1
ATOM 518 O O . ARG A 1 72 ? 2.770 -7.919 -6.315 1.00 92.38 72 ARG A O 1
ATOM 525 N N . HIS A 1 73 ? 3.594 -6.341 -7.677 1.00 88.69 73 HIS A N 1
ATOM 526 C CA . HIS A 1 73 ? 2.711 -6.604 -8.805 1.00 88.69 73 HIS A CA 1
ATOM 527 C C . HIS A 1 73 ? 3.508 -6.741 -10.106 1.00 88.69 73 HIS A C 1
ATOM 529 O O . HIS A 1 73 ? 4.468 -6.006 -10.333 1.00 88.69 73 HIS A O 1
ATOM 535 N N . ARG A 1 74 ? 3.100 -7.657 -10.983 1.00 88.69 74 ARG A N 1
ATOM 536 C CA . ARG A 1 74 ? 3.522 -7.708 -12.389 1.00 88.69 74 ARG A CA 1
ATOM 537 C C . ARG A 1 74 ? 2.332 -8.152 -13.228 1.00 88.69 74 ARG A C 1
ATOM 539 O O . ARG A 1 74 ? 1.604 -9.045 -12.804 1.00 88.69 74 ARG A O 1
ATOM 546 N N . ASP A 1 75 ? 2.162 -7.541 -14.394 1.00 82.38 75 ASP A N 1
ATOM 547 C CA . ASP A 1 75 ? 1.078 -7.895 -15.317 1.00 82.38 75 ASP A CA 1
ATOM 548 C C . ASP A 1 75 ? 1.315 -9.267 -15.976 1.00 82.38 75 ASP A C 1
ATOM 550 O O . ASP A 1 75 ? 0.374 -10.020 -16.211 1.00 82.38 75 ASP A O 1
ATOM 554 N N . ASP A 1 76 ? 2.582 -9.600 -16.237 1.00 86.50 76 ASP A N 1
ATOM 555 C CA . ASP A 1 76 ? 3.030 -10.854 -16.846 1.00 86.50 76 ASP A CA 1
ATOM 556 C C . ASP A 1 76 ? 4.416 -11.262 -16.304 1.00 86.50 76 ASP A C 1
ATOM 558 O O . ASP A 1 76 ? 5.136 -10.441 -15.734 1.00 86.50 76 ASP A O 1
ATOM 562 N N . LEU A 1 77 ? 4.806 -12.528 -16.487 1.00 83.62 77 LEU A N 1
ATOM 563 C CA . LEU A 1 77 ? 6.115 -13.070 -16.125 1.00 83.62 77 LEU A CA 1
ATOM 564 C C . LEU A 1 77 ? 7.286 -12.322 -16.773 1.00 83.62 77 LEU A C 1
ATOM 566 O O . LEU A 1 77 ? 8.323 -12.198 -16.119 1.00 83.62 77 LEU A O 1
ATOM 570 N N . ALA A 1 78 ? 7.132 -11.836 -18.009 1.00 86.50 78 ALA A N 1
ATOM 571 C CA . ALA A 1 78 ? 8.172 -11.089 -18.715 1.00 86.50 78 ALA A CA 1
ATOM 572 C C . ALA A 1 78 ? 8.222 -9.601 -18.321 1.00 86.50 78 ALA A C 1
ATOM 574 O O . ALA A 1 78 ? 9.209 -8.921 -18.607 1.00 86.50 78 ALA A O 1
ATOM 575 N N . ALA A 1 79 ? 7.178 -9.084 -17.664 1.00 86.00 79 ALA A N 1
ATOM 576 C CA . ALA A 1 79 ? 7.116 -7.691 -17.246 1.00 86.00 79 ALA A CA 1
ATOM 577 C C . ALA A 1 79 ? 7.956 -7.446 -15.978 1.00 86.00 79 ALA A C 1
ATOM 579 O O . ALA A 1 79 ? 8.003 -8.298 -15.079 1.00 86.00 79 ALA A O 1
ATOM 580 N N . PRO A 1 80 ? 8.594 -6.267 -15.851 1.00 87.56 80 PRO A N 1
ATOM 581 C CA . PRO A 1 80 ? 9.254 -5.896 -14.612 1.00 87.56 80 PRO A CA 1
ATOM 582 C C . PRO A 1 80 ? 8.231 -5.786 -13.480 1.00 87.56 80 PRO A C 1
ATOM 584 O O . PRO A 1 80 ? 7.067 -5.427 -13.678 1.00 87.56 80 PRO A O 1
ATOM 587 N N . PHE A 1 81 ? 8.686 -6.064 -12.262 1.00 89.00 81 PHE A N 1
ATOM 588 C CA . PHE A 1 81 ? 7.853 -5.853 -11.091 1.00 89.00 81 PHE A CA 1
ATOM 589 C C . PHE A 1 81 ? 7.631 -4.368 -10.825 1.00 89.00 81 PHE A C 1
ATOM 591 O O . PHE A 1 81 ? 8.514 -3.533 -10.995 1.00 89.00 81 PHE A O 1
ATOM 598 N N . THR A 1 82 ? 6.443 -4.084 -10.322 1.00 93.88 82 THR A N 1
ATOM 599 C CA . THR A 1 82 ? 6.030 -2.800 -9.775 1.00 93.88 82 THR A CA 1
ATOM 600 C C . THR A 1 82 ? 5.539 -3.002 -8.349 1.00 93.88 82 THR A C 1
ATOM 602 O O . THR A 1 82 ? 5.335 -4.128 -7.889 1.00 93.88 82 THR A O 1
ATOM 605 N N . PHE A 1 83 ? 5.389 -1.898 -7.633 1.00 94.50 83 PHE A N 1
ATOM 606 C CA . PHE A 1 83 ? 5.007 -1.878 -6.233 1.00 94.50 83 PHE A CA 1
ATOM 607 C C . PHE A 1 83 ? 3.817 -0.948 -6.074 1.00 94.50 83 PHE A C 1
ATOM 609 O O . PHE A 1 83 ? 3.888 0.243 -6.385 1.00 94.50 83 PHE A O 1
ATOM 616 N N . GLU A 1 84 ? 2.703 -1.509 -5.636 1.00 96.81 84 GLU A N 1
ATOM 617 C CA . GLU A 1 84 ? 1.436 -0.809 -5.506 1.00 96.81 84 GLU A CA 1
ATOM 618 C C . GLU A 1 84 ? 1.157 -0.502 -4.045 1.00 96.81 84 GLU A C 1
ATOM 620 O O . GLU A 1 84 ? 1.237 -1.379 -3.189 1.00 96.81 84 GLU A O 1
ATOM 625 N N . VAL A 1 85 ? 0.848 0.760 -3.777 1.00 97.25 85 VAL A N 1
ATOM 626 C CA . VAL A 1 85 ? 0.521 1.304 -2.467 1.00 97.25 85 VAL A CA 1
ATOM 627 C C . VAL A 1 85 ? -0.990 1.285 -2.290 1.00 97.25 85 VAL A C 1
ATOM 629 O O . VAL A 1 85 ? -1.726 1.802 -3.135 1.00 97.25 85 VAL A O 1
ATOM 632 N N . TYR A 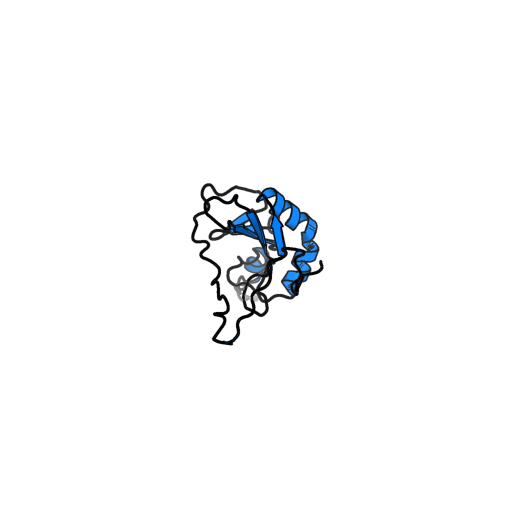1 86 ? -1.432 0.756 -1.157 1.00 96.81 86 TYR A N 1
ATOM 633 C CA . TYR A 1 86 ? -2.823 0.739 -0.729 1.00 96.81 86 TYR A CA 1
ATOM 634 C C . TYR A 1 86 ? -2.969 1.412 0.635 1.00 96.81 86 TYR A C 1
ATOM 636 O O . TYR A 1 86 ? -2.058 1.366 1.464 1.00 96.81 86 TYR A O 1
ATOM 644 N N . ALA A 1 87 ? -4.126 2.022 0.874 1.00 95.00 87 ALA A N 1
ATOM 645 C CA . ALA A 1 87 ? -4.456 2.608 2.168 1.00 95.00 87 ALA A CA 1
ATOM 646 C C . ALA A 1 87 ? -4.691 1.527 3.239 1.00 95.00 87 ALA A C 1
ATOM 648 O O . ALA A 1 87 ? -5.005 0.376 2.926 1.00 95.00 87 ALA A O 1
ATOM 649 N N . CYS A 1 88 ? -4.575 1.915 4.509 1.00 94.06 88 CYS A N 1
ATOM 650 C CA . CYS A 1 88 ? -5.025 1.096 5.632 1.00 94.06 88 CYS A CA 1
ATOM 651 C C . CYS A 1 88 ? -6.557 1.102 5.700 1.00 94.06 88 CYS A C 1
ATOM 653 O O . CYS A 1 88 ? -7.162 2.169 5.808 1.00 94.06 88 CYS A O 1
ATOM 655 N N . GLY A 1 89 ? -7.166 -0.082 5.650 1.00 91.75 89 GLY A N 1
ATOM 656 C CA . GLY A 1 89 ? -8.616 -0.269 5.670 1.00 91.75 89 GLY A CA 1
ATOM 657 C C . GLY A 1 89 ? -9.219 -0.698 4.331 1.00 91.75 89 GLY A C 1
ATOM 658 O O . GLY A 1 89 ? -8.546 -0.811 3.303 1.00 91.75 89 GLY A O 1
ATOM 659 N N . LEU A 1 90 ? -10.521 -0.963 4.366 1.00 93.56 90 LEU A N 1
ATOM 660 C CA . LEU A 1 90 ? -11.308 -1.490 3.260 1.00 93.56 90 LEU A CA 1
ATOM 661 C C . LEU A 1 90 ? -12.320 -0.451 2.767 1.00 93.56 90 LEU A C 1
ATOM 663 O O . LEU A 1 90 ? -12.997 0.215 3.559 1.00 93.56 90 LEU A O 1
ATOM 667 N N . GLY A 1 91 ? -12.454 -0.354 1.447 1.00 92.44 91 GLY A N 1
ATOM 668 C CA . GLY A 1 91 ? -13.499 0.410 0.778 1.00 92.44 91 GLY A CA 1
ATOM 669 C C . GLY A 1 91 ? -14.894 -0.167 1.026 1.00 92.44 91 GLY A C 1
ATOM 670 O O . GLY A 1 91 ? -15.078 -1.162 1.738 1.00 92.44 91 GLY A O 1
ATOM 671 N N . SER A 1 92 ? -15.912 0.454 0.429 1.00 91.69 92 SER A N 1
ATOM 672 C CA . SER A 1 92 ? -17.310 -0.007 0.500 1.00 91.69 92 SER A CA 1
ATOM 673 C C . SER A 1 92 ? -17.531 -1.370 -0.168 1.00 91.69 92 SER A C 1
ATOM 675 O O . SER A 1 92 ? -18.418 -2.118 0.238 1.00 91.69 92 SER A O 1
ATOM 677 N N . ASP A 1 93 ? -16.676 -1.725 -1.120 1.00 90.12 93 ASP A N 1
ATOM 678 C CA . ASP A 1 93 ? -16.595 -3.026 -1.791 1.00 90.12 93 ASP A CA 1
ATOM 679 C C . ASP A 1 93 ? -15.946 -4.126 -0.933 1.00 90.12 93 ASP A C 1
ATOM 681 O O . ASP A 1 93 ? -16.037 -5.305 -1.258 1.00 90.12 93 ASP A O 1
ATOM 685 N N . GLY A 1 94 ? -15.322 -3.754 0.186 1.00 91.31 94 GLY A N 1
ATOM 686 C CA . GLY A 1 94 ? -14.637 -4.688 1.081 1.00 91.31 94 GLY A CA 1
ATOM 687 C C . GLY A 1 94 ? -13.213 -5.002 0.634 1.00 91.31 94 GLY A C 1
ATOM 688 O O . GLY A 1 94 ? -12.598 -5.917 1.176 1.00 91.31 94 GLY A O 1
ATOM 689 N N . LEU A 1 95 ? -12.679 -4.245 -0.326 1.00 89.25 95 LEU A N 1
ATOM 690 C CA . LEU A 1 95 ? -11.326 -4.403 -0.841 1.00 89.25 95 LEU A CA 1
ATOM 691 C C . LEU A 1 95 ? -10.422 -3.282 -0.330 1.00 89.25 95 LEU A C 1
ATOM 693 O O . LEU A 1 95 ? -10.875 -2.186 0.006 1.00 89.25 95 LEU A O 1
ATOM 697 N N . ARG A 1 96 ? -9.113 -3.543 -0.277 1.00 92.06 96 ARG A N 1
ATOM 698 C CA . ARG A 1 96 ? -8.130 -2.494 0.019 1.00 92.06 96 ARG A CA 1
ATOM 699 C C . ARG A 1 96 ? -8.147 -1.444 -1.082 1.00 92.06 96 ARG A C 1
ATOM 701 O O . ARG A 1 96 ? -8.162 -1.770 -2.268 1.00 92.06 96 ARG A O 1
ATOM 708 N N . VAL A 1 97 ? -8.081 -0.180 -0.684 1.00 94.31 97 VAL A N 1
ATOM 709 C CA . VAL A 1 97 ? -8.149 0.939 -1.626 1.00 94.31 97 VAL A CA 1
ATOM 710 C C . VAL A 1 97 ? -6.768 1.204 -2.216 1.00 94.31 97 VAL A C 1
ATOM 712 O O . VAL A 1 97 ? -5.848 1.583 -1.491 1.00 94.31 97 VAL A O 1
ATOM 715 N N . TRP A 1 98 ? -6.624 1.002 -3.528 1.00 96.00 98 TRP A N 1
ATOM 716 C CA . TRP A 1 98 ? -5.406 1.339 -4.268 1.00 96.00 98 TRP A CA 1
ATOM 717 C C . TRP A 1 98 ? -5.189 2.853 -4.285 1.00 96.00 98 TRP A C 1
ATOM 719 O O . TRP A 1 98 ? -6.133 3.624 -4.469 1.00 96.00 98 TRP A O 1
ATOM 729 N N . VAL A 1 99 ? -3.940 3.280 -4.113 1.00 95.31 99 VAL A N 1
ATOM 730 C CA . VAL A 1 99 ? -3.578 4.697 -4.013 1.00 95.31 99 VAL A CA 1
ATOM 731 C C . VAL A 1 99 ? -2.587 5.103 -5.095 1.00 95.31 99 VAL A C 1
ATOM 733 O O . VAL A 1 99 ? -2.792 6.115 -5.763 1.00 95.31 99 VAL A O 1
ATOM 736 N N . GLN A 1 100 ? -1.494 4.351 -5.249 1.00 97.12 100 GLN A N 1
ATOM 737 C CA . GLN A 1 100 ? -0.384 4.751 -6.110 1.00 97.12 100 GLN A CA 1
ATOM 738 C C . GLN A 1 100 ? 0.456 3.549 -6.547 1.00 97.12 100 GLN A C 1
ATOM 740 O O . GLN A 1 100 ? 0.609 2.590 -5.803 1.00 97.12 100 GLN A O 1
ATOM 745 N N . ARG A 1 101 ? 1.089 3.626 -7.723 1.00 96.06 101 ARG A N 1
ATOM 746 C CA . ARG A 1 101 ? 2.100 2.658 -8.185 1.00 96.06 101 ARG A CA 1
ATOM 747 C C . ARG A 1 101 ? 3.493 3.287 -8.234 1.00 96.06 101 ARG A C 1
ATOM 749 O O . ARG A 1 101 ? 3.623 4.468 -8.573 1.00 96.06 101 ARG A O 1
ATOM 756 N N . ARG A 1 102 ? 4.521 2.498 -7.913 1.00 96.75 102 ARG A N 1
ATOM 757 C CA . ARG A 1 102 ? 5.950 2.839 -7.967 1.00 96.75 102 ARG A CA 1
ATOM 758 C C . ARG A 1 102 ? 6.771 1.698 -8.571 1.00 96.75 102 ARG A C 1
ATOM 760 O O . ARG A 1 102 ? 6.322 0.559 -8.648 1.00 96.75 102 ARG A O 1
ATOM 767 N N . GLU A 1 103 ? 7.976 2.028 -9.013 1.00 92.88 103 GLU A N 1
ATOM 768 C CA . GLU A 1 103 ? 8.898 1.109 -9.698 1.00 92.88 103 GLU A CA 1
ATOM 769 C C . GLU A 1 103 ? 9.757 0.263 -8.746 1.00 92.88 103 GLU A C 1
ATOM 771 O O . GLU A 1 103 ? 10.288 -0.769 -9.140 1.00 92.88 103 GLU A O 1
ATOM 776 N N . SER A 1 104 ? 9.869 0.657 -7.474 1.00 92.94 104 SER A N 1
ATOM 777 C CA . SER A 1 104 ? 10.614 -0.087 -6.454 1.00 92.94 104 SER A CA 1
ATOM 778 C C . SER A 1 104 ? 9.930 -0.021 -5.089 1.00 92.94 104 SER A C 1
ATOM 780 O O . SER A 1 104 ? 9.165 0.910 -4.816 1.00 92.94 104 SER A O 1
ATOM 782 N N . LEU A 1 105 ? 10.243 -0.982 -4.209 1.00 94.06 105 LEU A N 1
ATOM 783 C CA . LEU A 1 105 ? 9.778 -0.965 -2.819 1.00 94.06 105 LEU A CA 1
ATOM 784 C C . LEU A 1 105 ? 10.237 0.311 -2.102 1.00 94.06 105 LEU A C 1
ATOM 786 O O . LEU A 1 105 ? 9.430 0.962 -1.450 1.00 94.06 105 LEU A O 1
ATOM 790 N N . ASN A 1 106 ? 11.501 0.708 -2.275 1.00 94.94 106 ASN A N 1
ATOM 791 C CA . ASN A 1 106 ? 12.043 1.920 -1.659 1.00 94.94 106 ASN A CA 1
ATOM 792 C C . ASN A 1 106 ? 11.264 3.175 -2.091 1.00 94.94 106 ASN A C 1
ATOM 794 O O . ASN A 1 106 ? 10.870 3.982 -1.254 1.00 94.94 106 ASN A O 1
ATOM 798 N N . ALA A 1 107 ? 10.963 3.311 -3.387 1.00 96.06 107 ALA A N 1
ATOM 799 C CA . ALA A 1 107 ? 10.168 4.430 -3.891 1.00 96.06 107 ALA A CA 1
ATOM 800 C C . ALA A 1 107 ? 8.714 4.399 -3.384 1.00 96.06 107 ALA A C 1
ATOM 802 O O . ALA A 1 107 ? 8.133 5.452 -3.123 1.00 96.06 107 ALA A O 1
ATOM 803 N N . ALA A 1 108 ? 8.119 3.211 -3.226 1.00 97.19 108 ALA A N 1
ATOM 804 C CA . ALA A 1 108 ? 6.798 3.048 -2.618 1.00 97.19 108 ALA A CA 1
ATOM 805 C C . ALA A 1 108 ? 6.790 3.496 -1.153 1.00 97.19 108 ALA A C 1
ATOM 807 O O . ALA A 1 108 ? 5.943 4.299 -0.767 1.00 97.19 108 ALA A O 1
ATOM 808 N N . VAL A 1 109 ? 7.763 3.043 -0.362 1.00 96.81 109 VAL A N 1
ATOM 809 C CA . VAL A 1 109 ? 7.869 3.399 1.057 1.00 96.81 109 VAL A CA 1
ATOM 810 C C . VAL A 1 109 ? 8.164 4.885 1.233 1.00 96.81 109 VAL A C 1
ATOM 812 O O . VAL A 1 109 ? 7.480 5.545 2.009 1.00 96.81 109 VAL A O 1
ATOM 815 N N . ALA A 1 110 ? 9.108 5.444 0.473 1.00 96.25 110 ALA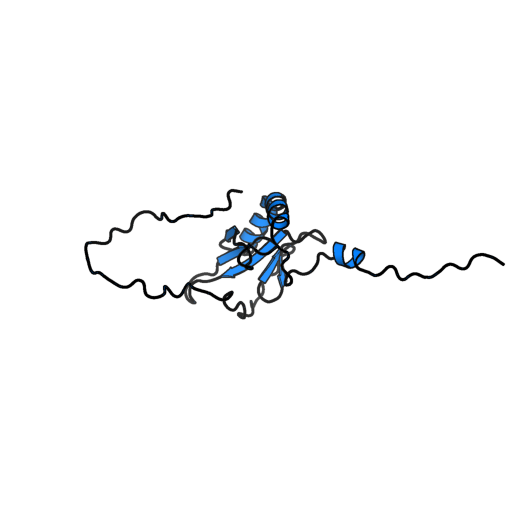 A N 1
ATOM 816 C CA . ALA A 1 110 ? 9.390 6.877 0.495 1.00 96.25 110 ALA A CA 1
ATOM 817 C C . ALA A 1 110 ? 8.141 7.707 0.162 1.00 96.25 110 ALA A C 1
ATOM 819 O O . ALA A 1 110 ? 7.882 8.722 0.805 1.00 96.25 110 ALA A O 1
ATOM 820 N N . TRP A 1 111 ? 7.332 7.259 -0.802 1.00 97.56 111 TRP A N 1
ATOM 821 C CA . TRP A 1 111 ? 6.086 7.939 -1.134 1.00 97.56 111 TRP A CA 1
ATOM 822 C C . TRP A 1 111 ? 5.061 7.874 0.005 1.00 97.56 111 TRP A C 1
ATOM 824 O O . TRP A 1 111 ? 4.464 8.900 0.318 1.00 97.56 111 TRP A O 1
ATOM 834 N N . VAL A 1 112 ? 4.890 6.710 0.647 1.00 97.88 112 VAL A N 1
ATOM 835 C CA . VAL A 1 112 ? 4.016 6.559 1.826 1.00 97.88 112 VAL A CA 1
ATOM 836 C C . VAL A 1 112 ? 4.449 7.507 2.941 1.00 97.88 112 VAL A C 1
ATOM 838 O O . VAL A 1 112 ? 3.616 8.222 3.482 1.00 97.88 112 VAL A O 1
ATOM 841 N N . MET A 1 113 ? 5.749 7.567 3.226 1.00 95.94 113 MET A N 1
ATOM 842 C CA . MET A 1 113 ? 6.323 8.452 4.244 1.00 95.94 113 MET A CA 1
ATOM 843 C C . MET A 1 113 ? 6.080 9.935 3.949 1.00 95.94 113 MET A C 1
ATOM 845 O O . MET A 1 113 ? 5.806 10.706 4.856 1.00 95.94 113 MET A O 1
ATOM 849 N N . GLN 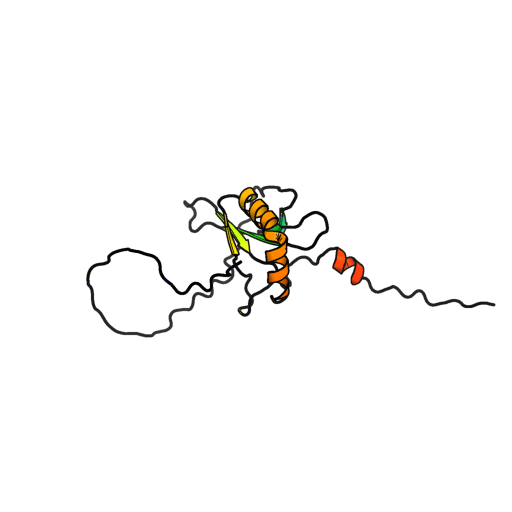A 1 114 ? 6.149 10.342 2.680 1.00 96.75 114 GLN A N 1
ATOM 850 C CA . GLN A 1 114 ? 5.872 11.724 2.267 1.00 96.75 114 GLN A CA 1
ATOM 851 C C . GLN A 1 114 ? 4.384 12.103 2.357 1.00 96.75 114 GLN A C 1
ATOM 853 O O . GLN A 1 114 ? 4.064 13.288 2.323 1.00 96.75 114 GLN A O 1
ATOM 858 N N . HIS A 1 115 ? 3.479 11.120 2.418 1.00 97.31 115 HIS A N 1
ATOM 859 C CA . HIS A 1 115 ? 2.024 11.319 2.395 1.00 97.31 115 HIS A CA 1
ATOM 860 C C . HIS A 1 115 ? 1.340 10.705 3.627 1.00 97.31 115 HIS A C 1
ATOM 862 O O . HIS A 1 115 ? 0.151 10.383 3.587 1.00 97.31 115 HIS A O 1
ATOM 868 N N . ASP A 1 116 ? 2.082 10.534 4.718 1.00 95.31 116 ASP A N 1
ATOM 869 C CA . ASP A 1 116 ? 1.661 9.831 5.929 1.00 95.31 116 ASP A CA 1
ATOM 870 C C . ASP A 1 116 ? 0.378 10.417 6.542 1.00 95.31 116 ASP A C 1
ATOM 872 O O . ASP A 1 116 ? -0.594 9.696 6.773 1.00 95.31 116 ASP A O 1
ATOM 876 N N . ALA A 1 117 ? 0.319 11.736 6.721 1.00 94.81 117 ALA A N 1
ATOM 877 C CA . ALA A 1 117 ? -0.823 12.430 7.297 1.00 94.81 117 ALA A CA 1
ATOM 878 C C . ALA A 1 117 ? -2.079 12.289 6.424 1.00 94.81 117 ALA A C 1
ATOM 880 O O . ALA A 1 117 ? -3.182 12.093 6.943 1.00 94.81 117 ALA A O 1
ATOM 881 N N . GLU A 1 118 ? -1.923 12.351 5.097 1.00 95.50 118 GLU A N 1
ATOM 882 C CA . GLU A 1 118 ? -3.036 12.172 4.161 1.00 95.50 118 GLU A CA 1
ATOM 883 C C . GLU A 1 118 ? -3.560 10.733 4.188 1.00 95.50 118 GLU A C 1
ATOM 885 O O . GLU A 1 118 ? -4.775 10.523 4.223 1.00 95.50 118 GLU A O 1
ATOM 890 N N . LEU A 1 119 ? -2.661 9.747 4.228 1.00 95.50 119 LEU A N 1
ATOM 891 C CA . LEU A 1 119 ? -3.011 8.329 4.293 1.00 95.50 119 LEU A CA 1
ATOM 892 C C . LEU A 1 119 ? -3.703 7.966 5.608 1.00 95.50 119 LEU A C 1
ATOM 894 O O . LEU A 1 119 ? -4.723 7.279 5.580 1.00 95.50 119 LEU A O 1
ATOM 898 N N . LEU A 1 120 ? -3.220 8.478 6.742 1.00 94.62 120 LEU A N 1
ATOM 899 C CA . LEU A 1 120 ? -3.864 8.282 8.043 1.00 94.62 120 LEU A CA 1
ATOM 900 C C . LEU A 1 120 ? -5.260 8.910 8.079 1.00 94.62 120 LEU A C 1
ATOM 902 O O . LEU A 1 120 ? -6.225 8.272 8.503 1.00 94.62 120 LEU A O 1
ATOM 906 N N . ALA A 1 121 ? -5.396 10.153 7.607 1.00 95.25 121 ALA A N 1
ATOM 907 C CA . ALA A 1 121 ? -6.689 10.829 7.553 1.00 95.25 121 ALA A CA 1
ATOM 908 C C . ALA A 1 121 ? -7.679 10.117 6.617 1.00 95.25 121 ALA A C 1
ATOM 910 O O . ALA A 1 121 ? -8.880 10.091 6.895 1.00 95.25 121 ALA A O 1
ATOM 911 N N . PHE A 1 122 ? -7.184 9.541 5.520 1.00 94.19 122 PHE A N 1
ATOM 912 C CA . PHE A 1 122 ? -7.989 8.766 4.588 1.00 94.19 122 PHE A CA 1
ATOM 913 C C . PHE A 1 122 ? -8.405 7.411 5.176 1.00 94.19 122 PHE A C 1
ATOM 915 O O . PHE A 1 122 ? -9.593 7.096 5.164 1.00 94.19 122 PHE A O 1
ATOM 922 N N . GLY A 1 123 ? -7.470 6.660 5.765 1.00 93.12 123 GLY A N 1
ATOM 923 C CA . GLY A 1 123 ? -7.721 5.346 6.368 1.00 93.12 123 GLY A CA 1
ATOM 924 C C . GLY A 1 123 ? -8.748 5.380 7.501 1.00 93.12 123 GLY A C 1
ATOM 925 O O . GLY A 1 123 ? -9.590 4.494 7.591 1.00 93.12 123 GLY A O 1
ATOM 926 N N . ARG A 1 124 ? -8.790 6.463 8.290 1.00 93.69 124 ARG A N 1
ATOM 927 C CA . ARG A 1 124 ? -9.818 6.680 9.334 1.00 93.69 124 ARG A CA 1
ATOM 928 C C . ARG A 1 124 ? -11.259 6.709 8.812 1.00 93.69 124 ARG A C 1
ATOM 930 O O . ARG A 1 124 ? -12.189 6.601 9.603 1.00 93.69 124 ARG A O 1
ATOM 937 N N . ARG A 1 125 ? -11.460 6.914 7.508 1.00 94.19 125 ARG A N 1
ATOM 938 C CA . ARG A 1 125 ? -12.786 6.923 6.863 1.00 94.19 125 ARG A CA 1
ATOM 939 C C . ARG A 1 125 ? -13.144 5.575 6.239 1.00 94.19 125 ARG A C 1
ATOM 941 O O . ARG A 1 125 ? -14.254 5.422 5.737 1.00 94.19 125 ARG A O 1
ATOM 948 N N . LEU A 1 126 ? -12.201 4.637 6.214 1.00 93.38 126 LEU A N 1
ATOM 949 C CA . LEU A 1 126 ? -12.379 3.302 5.666 1.00 93.38 126 LEU A CA 1
ATOM 950 C C . LEU A 1 126 ? -12.843 2.338 6.757 1.00 93.38 126 LEU A C 1
ATOM 952 O O . LEU A 1 126 ? -12.738 2.610 7.952 1.00 93.38 126 LEU A O 1
ATOM 956 N N . ARG A 1 127 ? -13.367 1.187 6.336 1.00 93.25 127 ARG A N 1
ATOM 957 C CA . ARG A 1 127 ? -13.671 0.096 7.266 1.00 93.25 127 ARG A CA 1
ATOM 958 C C . ARG A 1 127 ? -12.375 -0.559 7.731 1.00 93.25 127 ARG A C 1
ATOM 960 O O . ARG A 1 127 ? -11.409 -0.615 6.974 1.00 93.25 127 ARG A O 1
ATOM 967 N N . THR A 1 128 ? -12.363 -1.100 8.942 1.00 90.62 128 THR A N 1
ATOM 968 C CA . THR A 1 128 ? -11.207 -1.837 9.467 1.00 90.62 128 THR A CA 1
ATOM 969 C C . THR A 1 128 ? -10.897 -3.059 8.601 1.00 90.62 128 THR A C 1
ATOM 971 O O . THR A 1 128 ? -11.797 -3.822 8.250 1.00 90.62 128 THR A O 1
ATOM 974 N N . ASP A 1 129 ? -9.619 -3.252 8.271 1.00 87.38 129 ASP A N 1
ATOM 975 C CA . ASP A 1 129 ? -9.129 -4.465 7.615 1.00 87.38 129 ASP A CA 1
ATOM 976 C C . ASP A 1 129 ? -8.706 -5.491 8.686 1.00 87.38 129 ASP A C 1
ATOM 978 O O . ASP A 1 129 ? -7.719 -5.250 9.381 1.00 87.38 129 ASP A O 1
ATOM 982 N N . PRO A 1 130 ? -9.394 -6.639 8.833 1.00 85.69 130 PRO A N 1
ATOM 983 C CA . PRO A 1 130 ? -9.043 -7.649 9.834 1.00 85.69 130 PRO A CA 1
ATOM 984 C C . PRO A 1 130 ? -7.707 -8.351 9.547 1.00 85.69 130 PRO A C 1
ATOM 986 O O . PRO A 1 130 ? -7.140 -8.979 10.437 1.00 85.69 130 PRO A O 1
ATOM 989 N N . ALA A 1 131 ? -7.192 -8.269 8.315 1.00 82.56 131 ALA A N 1
ATOM 990 C CA . ALA A 1 131 ? -5.869 -8.782 7.974 1.00 82.56 131 ALA A CA 1
ATOM 991 C C . ALA A 1 131 ? -4.745 -7.808 8.362 1.00 82.56 131 ALA A C 1
ATOM 993 O O . ALA A 1 131 ? -3.568 -8.161 8.245 1.00 82.56 131 ALA A O 1
ATOM 994 N N . GLN A 1 132 ? -5.084 -6.590 8.798 1.00 83.38 132 GLN A N 1
ATOM 995 C CA . GLN A 1 132 ? -4.117 -5.637 9.311 1.00 83.38 132 GLN A CA 1
ATOM 996 C C . GLN A 1 132 ? -3.702 -6.012 10.729 1.00 83.38 132 GLN A C 1
ATOM 998 O O . GLN A 1 132 ? -4.558 -6.099 11.608 1.00 83.38 132 GLN A O 1
ATOM 1003 N N . PRO A 1 133 ? -2.395 -6.227 10.971 1.00 81.38 133 PRO A N 1
ATOM 1004 C CA . PRO A 1 133 ? -1.886 -6.355 12.322 1.00 81.38 133 PRO A CA 1
ATOM 1005 C C . PRO A 1 133 ? -2.336 -5.148 13.138 1.00 81.38 133 PRO A C 1
ATOM 1007 O O . PRO A 1 133 ? -2.134 -4.009 12.703 1.00 81.38 133 PRO A O 1
ATOM 1010 N N . ALA A 1 134 ? -2.945 -5.414 14.293 1.00 71.06 134 ALA A N 1
ATOM 1011 C CA . ALA A 1 134 ? -3.297 -4.370 15.240 1.00 71.06 134 ALA A CA 1
ATOM 1012 C C . ALA A 1 134 ? -2.059 -3.523 15.544 1.00 71.06 134 ALA A C 1
ATOM 1014 O O . ALA A 1 134 ? -0.933 -4.034 15.598 1.00 71.06 134 ALA A O 1
ATOM 1015 N N . ASP A 1 135 ? -2.267 -2.222 15.727 1.00 65.12 135 ASP A N 1
ATOM 1016 C CA . ASP A 1 135 ? -1.208 -1.381 16.252 1.00 65.12 135 ASP A CA 1
ATOM 1017 C C . ASP A 1 135 ? -0.813 -1.930 17.624 1.00 65.12 135 ASP A C 1
ATOM 1019 O O . ASP A 1 135 ? -1.673 -2.251 18.443 1.00 65.12 135 ASP A O 1
ATOM 1023 N N . ARG A 1 136 ? 0.489 -2.102 17.887 1.00 53.56 136 ARG A N 1
ATOM 1024 C CA . ARG A 1 136 ? 0.922 -2.654 19.181 1.00 53.56 136 ARG A CA 1
ATOM 1025 C C . ARG A 1 136 ? 0.477 -1.762 20.348 1.00 53.56 136 AR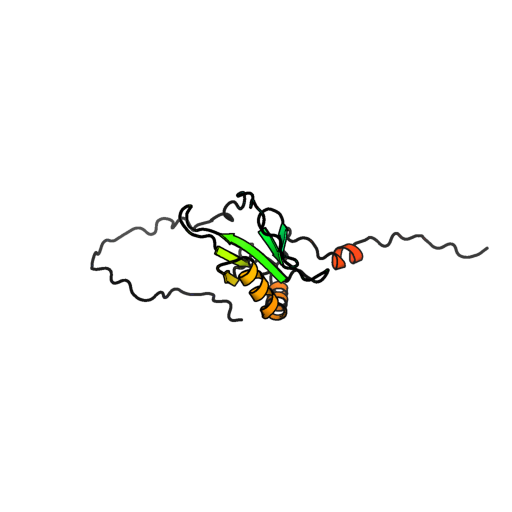G A C 1
ATOM 1027 O O . ARG A 1 136 ? 0.239 -2.273 21.433 1.00 53.56 136 ARG A O 1
ATOM 1034 N N . ALA A 1 137 ? 0.268 -0.471 20.090 1.00 49.53 137 ALA A N 1
ATOM 1035 C CA . ALA A 1 137 ? -0.358 0.460 21.024 1.00 49.53 137 ALA A CA 1
ATOM 1036 C C . ALA A 1 137 ? -1.809 0.077 21.403 1.00 49.53 137 ALA A C 1
ATOM 1038 O O . ALA A 1 137 ? -2.183 0.237 22.559 1.00 49.53 137 ALA A O 1
ATOM 1039 N N . ASP A 1 138 ? -2.606 -0.478 20.480 1.00 44.28 138 ASP A N 1
ATOM 1040 C CA . ASP A 1 138 ? -3.956 -0.990 20.781 1.00 44.28 138 ASP A CA 1
ATOM 1041 C C . ASP A 1 138 ? -3.915 -2.347 21.499 1.00 44.28 138 ASP A C 1
ATOM 1043 O O . ASP A 1 138 ? -4.811 -2.670 22.276 1.00 44.28 138 ASP A O 1
ATOM 1047 N N . ALA A 1 139 ? -2.870 -3.151 21.271 1.00 46.22 139 ALA A N 1
ATOM 1048 C CA . ALA A 1 139 ? -2.700 -4.432 21.957 1.00 46.22 139 ALA A CA 1
ATOM 1049 C C . ALA A 1 139 ? -2.435 -4.264 23.466 1.00 46.22 139 ALA A C 1
ATOM 1051 O O . ALA A 1 139 ? -2.837 -5.127 24.243 1.00 46.22 139 ALA A O 1
ATOM 1052 N N . ASP A 1 140 ? -1.804 -3.159 23.874 1.00 41.78 140 ASP A N 1
ATOM 1053 C CA . ASP A 1 140 ? -1.596 -2.806 25.287 1.00 41.78 140 ASP A CA 1
ATOM 1054 C C . ASP A 1 140 ? -2.890 -2.275 25.939 1.00 41.78 140 ASP A C 1
ATOM 1056 O O . ASP A 1 140 ? -3.182 -2.588 27.087 1.00 41.78 140 ASP A O 1
ATOM 1060 N N . ALA A 1 141 ? -3.733 -1.559 25.182 1.00 49.00 141 ALA A N 1
ATOM 1061 C CA . ALA A 1 141 ? -5.033 -1.067 25.656 1.00 49.00 141 ALA A CA 1
ATOM 1062 C C . ALA A 1 141 ? -6.122 -2.158 25.751 1.00 49.00 141 ALA A C 1
ATOM 1064 O O . ALA A 1 141 ? -7.123 -1.977 26.442 1.00 49.00 141 ALA A O 1
ATOM 1065 N N . ALA A 1 142 ? -5.950 -3.282 25.046 1.00 42.84 142 ALA A N 1
ATOM 1066 C CA . ALA A 1 142 ? -6.876 -4.416 25.049 1.00 42.84 142 ALA A CA 1
ATOM 1067 C C . ALA A 1 142 ? -6.498 -5.524 26.050 1.00 42.84 142 ALA A C 1
ATOM 1069 O O . ALA A 1 142 ? -7.179 -6.555 26.101 1.00 42.84 142 ALA A O 1
ATOM 1070 N N . ALA A 1 143 ? -5.438 -5.345 26.844 1.00 37.41 143 ALA A N 1
ATOM 1071 C CA . ALA A 1 143 ? -5.208 -6.212 27.990 1.00 37.41 143 ALA A CA 1
ATOM 1072 C C . ALA A 1 143 ? -6.366 -6.002 28.984 1.00 37.41 143 ALA A C 1
ATOM 1074 O O . ALA A 1 143 ? -6.623 -4.863 29.376 1.00 37.41 143 ALA A O 1
ATOM 1075 N N . PRO A 1 144 ? -7.109 -7.047 29.395 1.00 43.91 144 PRO A N 1
ATOM 1076 C CA . PRO A 1 144 ? -8.025 -6.886 30.508 1.00 43.91 144 PRO A CA 1
ATOM 1077 C C . PRO A 1 144 ? -7.184 -6.477 31.715 1.00 43.91 144 PRO A C 1
ATOM 1079 O O . PRO A 1 144 ? -6.266 -7.208 32.090 1.00 43.91 144 PRO A O 1
ATOM 1082 N N . GLU A 1 145 ? -7.490 -5.314 32.292 1.00 47.53 145 GLU A N 1
ATOM 1083 C CA . GLU A 1 145 ? -7.072 -4.935 33.639 1.00 47.53 145 GLU A CA 1
ATOM 1084 C C . GLU A 1 145 ? -7.403 -6.132 34.536 1.00 47.53 145 GLU A C 1
ATOM 1086 O O . GLU A 1 145 ? -8.568 -6.385 34.864 1.00 47.53 145 GLU A O 1
ATOM 1091 N N . ALA A 1 146 ? -6.395 -6.953 34.830 1.00 50.94 146 ALA A N 1
ATOM 1092 C CA . ALA A 1 146 ? -6.521 -8.047 35.764 1.00 50.94 146 ALA A CA 1
ATOM 1093 C C . ALA A 1 146 ? -6.792 -7.387 37.111 1.00 50.94 146 ALA A C 1
ATOM 1095 O O . ALA A 1 146 ? -5.879 -6.903 37.775 1.00 50.94 146 ALA A O 1
ATOM 1096 N N . GLY A 1 147 ? -8.076 -7.285 37.452 1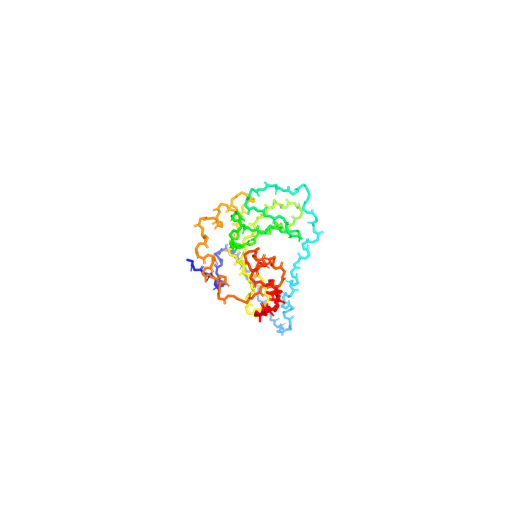.00 52.16 147 GLY A N 1
ATOM 1097 C CA . GLY A 1 147 ? -8.512 -6.809 38.745 1.00 52.16 147 GLY A CA 1
ATOM 1098 C C . GLY A 1 147 ? -7.894 -7.695 39.810 1.00 52.16 147 GLY A C 1
ATOM 1099 O O . GLY A 1 147 ? -8.320 -8.835 39.982 1.00 52.16 147 GLY A O 1
ATOM 1100 N N . ASP A 1 148 ? -6.911 -7.166 40.527 1.00 53.47 148 ASP A N 1
ATOM 1101 C CA . ASP A 1 148 ? -6.600 -7.657 41.856 1.00 53.47 148 ASP A CA 1
ATOM 1102 C C . ASP A 1 148 ? -7.399 -6.795 42.831 1.00 53.47 148 ASP A C 1
ATOM 1104 O O . ASP A 1 148 ? -7.176 -5.592 43.001 1.00 53.47 148 ASP A O 1
ATOM 1108 N N . GLY A 1 149 ? -8.470 -7.414 43.322 1.00 49.03 149 GLY A N 1
ATOM 1109 C CA . GLY A 1 149 ? -9.446 -6.816 44.210 1.00 49.03 149 GLY A CA 1
ATOM 1110 C C . GLY A 1 149 ? -8.814 -6.372 45.522 1.00 49.03 149 GLY A C 1
ATOM 1111 O O . GLY A 1 149 ? -7.887 -6.983 46.044 1.00 49.03 149 GLY A O 1
ATOM 1112 N N . GLY A 1 150 ? -9.360 -5.287 46.061 1.00 48.62 150 GLY A N 1
ATOM 1113 C CA . GLY A 1 150 ? -8.885 -4.688 47.292 1.00 48.62 150 GLY A CA 1
ATOM 1114 C C . GLY A 1 150 ? -8.840 -5.651 48.477 1.00 48.62 150 GLY A C 1
ATOM 1115 O O . GLY A 1 150 ? -9.738 -6.463 48.696 1.00 48.62 150 GLY A O 1
ATOM 1116 N N . VAL A 1 151 ? -7.836 -5.436 49.318 1.00 52.62 151 VAL A N 1
ATOM 1117 C CA . VAL A 1 151 ? -7.892 -5.788 50.732 1.00 52.62 151 VAL A CA 1
ATOM 1118 C C . VAL A 1 151 ? -7.762 -4.484 51.513 1.00 52.62 151 VAL A C 1
ATOM 1120 O O . VAL A 1 151 ? -6.682 -3.911 51.643 1.00 52.62 151 VAL A O 1
ATOM 1123 N N . GLY A 1 152 ? -8.912 -3.978 51.960 1.00 41.62 152 GLY A N 1
ATOM 1124 C CA . GLY A 1 152 ? -9.004 -2.980 53.023 1.00 41.62 152 GLY A CA 1
ATOM 1125 C C . GLY A 1 152 ? -8.756 -3.607 54.407 1.00 41.62 152 GLY A C 1
ATOM 1126 O O . GLY A 1 152 ? -8.679 -4.829 54.520 1.00 41.62 152 GLY A O 1
ATOM 1127 N N . PRO A 1 153 ? -8.611 -2.775 55.449 1.00 64.25 153 PRO A N 1
ATOM 1128 C CA . PRO A 1 153 ? -7.702 -3.002 56.571 1.00 64.25 153 PRO A CA 1
ATOM 1129 C C . PRO A 1 153 ? -8.324 -3.791 57.732 1.00 64.25 153 PRO A C 1
ATOM 1131 O O . PRO A 1 153 ? -9.539 -3.765 57.932 1.00 64.25 153 PRO A O 1
ATOM 1134 N N . GLY A 1 154 ? -7.464 -4.423 58.534 1.00 37.78 154 GLY A N 1
ATOM 1135 C CA . GLY A 1 154 ? -7.773 -5.016 59.838 1.00 37.78 154 GLY A CA 1
ATOM 1136 C C . GLY A 1 154 ? -6.562 -4.936 60.751 1.00 37.78 154 GLY A C 1
ATOM 1137 O O . GLY A 1 154 ? -5.467 -5.304 60.271 1.00 37.78 154 GLY A O 1
#

Radius of gyration: 21.88 Å; chains: 1; bounding box: 40×31×99 Å